Protein AF-A0A535FZD5-F1 (afdb_monomer)

Secondary structure (DSSP, 8-state):
--TT--SHHHHHHHHHHHHHHHHHHH-S--HHHHHHHHHHTSB--PPPPHHHHHHHHHTS-----S-PPPP-B-SSSBTTTBT-B--HHHHHH--

Structure (mmCIF, N/CA/C/O backbone):
data_AF-A0A535FZD5-F1
#
_entry.id   AF-A0A535FZD5-F1
#
loop_
_atom_site.group_PDB
_atom_site.id
_atom_site.type_symbol
_atom_site.label_atom_id
_atom_site.label_alt_id
_atom_site.label_comp_id
_atom_site.label_asym_id
_atom_site.label_entity_id
_atom_site.label_seq_id
_atom_site.pdbx_PDB_ins_code
_atom_site.Cartn_x
_atom_site.Cartn_y
_atom_site.Cartn_z
_atom_site.occupancy
_atom_site.B_iso_or_equiv
_atom_site.auth_seq_id
_atom_site.auth_comp_id
_atom_site.auth_asym_id
_atom_site.auth_atom_id
_atom_site.pdbx_PDB_model_num
ATOM 1 N N . MET A 1 1 ? -15.523 15.521 -16.560 1.00 41.56 1 MET A N 1
ATOM 2 C CA . MET A 1 1 ? -14.133 15.571 -17.060 1.00 41.56 1 MET A CA 1
ATOM 3 C C . MET A 1 1 ? -13.257 14.881 -16.020 1.00 41.56 1 MET A C 1
ATOM 5 O O . MET A 1 1 ? -12.917 15.503 -15.029 1.00 41.56 1 MET A O 1
ATOM 9 N N . TRP A 1 2 ? -13.022 13.572 -16.170 1.00 50.47 2 TRP A N 1
ATOM 10 C CA . TRP A 1 2 ? -12.430 12.711 -15.122 1.00 50.47 2 TRP A CA 1
ATOM 11 C C . TRP A 1 2 ? -11.098 12.063 -15.534 1.00 50.47 2 TRP A C 1
ATOM 13 O O . TRP A 1 2 ? -10.455 11.408 -14.726 1.00 50.47 2 TRP A O 1
ATOM 23 N N . CYS A 1 3 ? -10.639 12.280 -16.767 1.00 53.62 3 CYS A N 1
ATOM 24 C CA . CYS A 1 3 ? -9.495 11.559 -17.335 1.00 53.62 3 CYS A CA 1
ATOM 25 C C . CYS A 1 3 ? -8.110 12.035 -16.851 1.00 53.62 3 CYS A C 1
ATOM 27 O O . CYS A 1 3 ? -7.106 11.540 -17.346 1.00 53.62 3 CYS A O 1
ATOM 29 N N . TYR A 1 4 ? -8.042 12.977 -15.903 1.00 57.94 4 TYR A N 1
ATOM 30 C CA . TYR A 1 4 ? -6.784 13.537 -15.378 1.00 57.94 4 TYR A CA 1
ATOM 31 C C . TYR A 1 4 ? -6.428 13.067 -13.959 1.00 57.94 4 TYR A C 1
ATOM 33 O O . TYR A 1 4 ? -5.370 13.419 -13.446 1.00 57.94 4 TYR A O 1
ATOM 41 N N . GLN A 1 5 ? -7.286 12.281 -13.305 1.00 64.50 5 GLN A N 1
ATOM 42 C CA . GLN A 1 5 ? -7.012 11.743 -11.970 1.00 64.50 5 GLN A CA 1
ATOM 43 C C . GLN A 1 5 ? -6.162 10.478 -12.090 1.00 64.50 5 GLN A C 1
ATOM 45 O O . GLN A 1 5 ? -6.684 9.372 -12.054 1.00 64.50 5 GLN A O 1
ATOM 50 N N . GLN A 1 6 ? -4.852 10.659 -12.253 1.00 74.31 6 GLN A N 1
ATOM 51 C CA . GLN A 1 6 ? -3.869 9.580 -12.359 1.00 74.31 6 GLN A CA 1
ATOM 52 C C . GLN A 1 6 ? -2.627 9.883 -11.512 1.00 74.31 6 GLN A C 1
ATOM 54 O O . GLN A 1 6 ? -2.461 10.985 -10.985 1.00 74.31 6 GLN A O 1
ATOM 59 N N . GLY A 1 7 ? -1.739 8.897 -11.401 1.00 80.69 7 GLY A N 1
ATOM 60 C CA . GLY A 1 7 ? -0.464 9.022 -10.701 1.00 80.69 7 GLY A CA 1
ATOM 61 C C . GLY A 1 7 ? -0.551 8.746 -9.202 1.00 80.69 7 GLY A C 1
ATOM 62 O O . GLY A 1 7 ? -1.596 8.384 -8.656 1.00 80.69 7 GLY A O 1
ATOM 63 N N . THR A 1 8 ? 0.576 8.931 -8.518 1.00 84.00 8 THR A N 1
ATOM 64 C CA . THR A 1 8 ? 0.714 8.668 -7.075 1.00 84.00 8 THR A CA 1
ATOM 65 C C . THR A 1 8 ? -0.254 9.504 -6.235 1.00 84.00 8 THR A C 1
ATOM 67 O O . THR A 1 8 ? -0.762 9.027 -5.223 1.00 84.00 8 THR A O 1
ATOM 70 N N . SER A 1 9 ? -0.615 10.700 -6.709 1.00 87.88 9 SER A N 1
ATOM 71 C CA . SER A 1 9 ? -1.648 11.549 -6.109 1.00 87.88 9 SER A CA 1
ATOM 72 C C . SER A 1 9 ? -3.017 10.875 -6.012 1.00 87.88 9 SER A C 1
ATOM 74 O O . SER A 1 9 ? -3.754 11.178 -5.080 1.00 87.88 9 SER A O 1
ATOM 76 N N . MET A 1 10 ? -3.363 9.969 -6.935 1.00 89.69 10 MET A N 1
ATOM 77 C CA . MET A 1 10 ? -4.591 9.172 -6.850 1.00 89.69 10 MET A CA 1
ATOM 78 C C . MET A 1 10 ? -4.409 7.861 -6.095 1.00 89.69 10 MET A C 1
ATOM 80 O O . MET A 1 10 ? -5.374 7.381 -5.508 1.00 89.69 10 MET A O 1
ATOM 84 N N . ALA A 1 11 ? -3.201 7.303 -6.022 1.00 91.94 11 ALA A N 1
ATOM 85 C CA . ALA A 1 11 ? -2.944 6.165 -5.139 1.00 91.94 11 ALA A CA 1
ATOM 86 C C . ALA A 1 11 ? -3.191 6.541 -3.663 1.00 91.94 11 ALA A C 1
ATOM 88 O O . ALA A 1 11 ? -3.840 5.792 -2.935 1.00 91.94 11 ALA A O 1
ATOM 89 N N . SER A 1 12 ? -2.767 7.739 -3.245 1.00 95.00 12 SER A N 1
ATOM 90 C CA . SER A 1 12 ? -2.936 8.244 -1.874 1.00 95.00 12 SER A CA 1
ATOM 91 C C . SER A 1 12 ? -4.375 8.152 -1.331 1.00 95.00 12 SER A C 1
ATOM 93 O O . SER A 1 12 ? -4.563 7.484 -0.311 1.00 95.00 12 SER A O 1
ATOM 95 N N . PRO A 1 13 ? -5.414 8.734 -1.973 1.00 95.38 13 PRO A N 1
ATOM 96 C CA . PRO A 1 13 ? -6.786 8.644 -1.475 1.00 95.38 13 PRO A CA 1
ATOM 97 C C . PRO A 1 13 ? -7.355 7.218 -1.491 1.00 95.38 13 PRO A C 1
ATOM 99 O O . PRO A 1 13 ? -8.192 6.911 -0.644 1.00 95.38 13 PRO A O 1
ATOM 102 N N . HIS A 1 14 ? -6.891 6.323 -2.374 1.00 95.88 14 HIS A N 1
ATOM 103 C CA . HIS A 1 14 ? -7.295 4.911 -2.325 1.00 95.88 14 HIS A CA 1
ATOM 104 C C . HIS A 1 14 ? -6.784 4.233 -1.048 1.00 95.88 14 HIS A C 1
ATOM 106 O O . HIS A 1 14 ? -7.561 3.595 -0.336 1.00 95.88 14 HIS A O 1
ATOM 112 N N . VAL A 1 15 ? -5.507 4.431 -0.701 1.00 97.69 15 VAL A N 1
ATOM 113 C CA . VAL A 1 15 ? -4.935 3.910 0.553 1.00 97.69 15 VAL A CA 1
ATOM 114 C C . VAL A 1 15 ? -5.610 4.552 1.769 1.00 97.69 15 VAL A C 1
ATOM 116 O O . VAL A 1 15 ? -5.917 3.861 2.740 1.00 97.69 15 VAL A O 1
ATOM 119 N N . THR A 1 16 ? -5.918 5.854 1.714 1.00 97.69 16 THR A N 1
ATOM 120 C CA . THR A 1 16 ? -6.689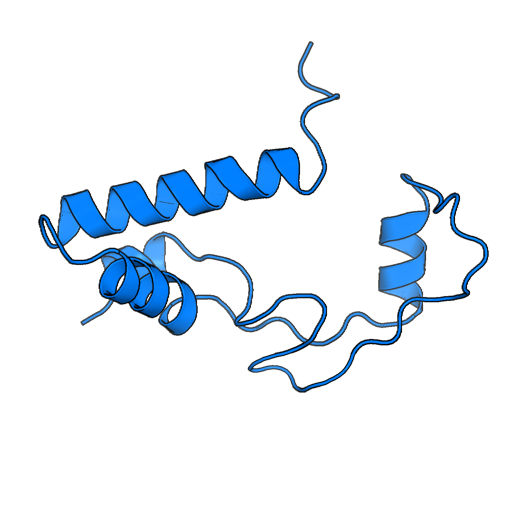 6.538 2.768 1.00 97.69 16 THR A CA 1
ATOM 121 C C . THR A 1 16 ? -8.079 5.923 2.954 1.00 97.69 16 THR A C 1
ATOM 123 O O . THR A 1 16 ? -8.512 5.739 4.090 1.00 97.69 16 THR A O 1
ATOM 126 N N . GLY A 1 17 ? -8.768 5.552 1.871 1.00 97.81 17 GLY A N 1
ATOM 127 C CA . GLY A 1 17 ? -10.051 4.850 1.944 1.00 97.81 17 GLY A CA 1
ATOM 128 C C . GLY A 1 17 ? -9.943 3.503 2.665 1.00 97.81 17 GLY A C 1
ATOM 129 O O . GLY A 1 17 ? -10.752 3.211 3.544 1.00 97.81 17 GLY A O 1
ATOM 130 N N . VAL A 1 18 ? -8.905 2.714 2.371 1.00 98.12 18 VAL A N 1
ATOM 131 C CA . VAL A 1 18 ? -8.647 1.440 3.069 1.00 98.12 18 VAL A CA 1
ATOM 132 C C . VAL A 1 18 ? -8.345 1.669 4.553 1.00 98.12 18 VAL A C 1
ATOM 134 O O . VAL A 1 18 ? -8.898 0.977 5.405 1.00 98.12 18 VAL A O 1
ATOM 137 N N . ALA A 1 19 ? -7.546 2.686 4.884 1.00 98.12 19 ALA A N 1
ATOM 138 C CA . ALA A 1 19 ? -7.290 3.075 6.271 1.00 98.12 19 ALA A CA 1
ATOM 139 C C . ALA A 1 19 ? -8.592 3.415 7.022 1.00 98.12 19 ALA A C 1
ATOM 141 O O . ALA A 1 19 ? -8.792 2.972 8.154 1.00 98.12 19 ALA A O 1
ATOM 142 N N . ALA A 1 20 ? -9.499 4.159 6.381 1.00 98.19 20 ALA A N 1
ATOM 143 C CA . ALA A 1 20 ? -10.797 4.501 6.954 1.00 98.19 20 ALA A CA 1
ATOM 144 C C . ALA A 1 20 ? -11.672 3.259 7.195 1.00 98.19 20 ALA A C 1
ATOM 146 O O . ALA A 1 20 ? -12.312 3.163 8.242 1.00 98.19 20 ALA A O 1
ATOM 147 N N . LEU A 1 21 ? -11.662 2.283 6.278 1.00 98.06 21 LEU A N 1
ATOM 148 C CA . LEU A 1 21 ? -12.376 1.013 6.455 1.00 98.06 21 LEU A CA 1
ATOM 149 C C . LEU A 1 21 ? -11.831 0.203 7.639 1.00 98.06 21 LEU A C 1
ATOM 151 O O . LEU A 1 21 ? -12.617 -0.297 8.442 1.00 98.06 21 LEU A O 1
ATOM 155 N N . ILE A 1 22 ? -10.505 0.124 7.792 1.00 98.06 22 ILE A N 1
ATOM 156 C CA . ILE A 1 22 ? -9.856 -0.544 8.933 1.00 98.06 22 ILE A CA 1
ATOM 157 C C . ILE A 1 22 ? -10.309 0.099 10.250 1.00 98.06 22 ILE A C 1
ATOM 159 O O . ILE A 1 22 ? -10.801 -0.590 11.145 1.00 98.06 22 ILE A O 1
ATOM 163 N N . ILE A 1 23 ? -10.214 1.427 10.355 1.00 97.94 23 ILE A N 1
ATOM 164 C CA . ILE A 1 23 ? -10.624 2.161 11.562 1.00 97.94 23 ILE A CA 1
ATOM 165 C C . ILE A 1 23 ? -12.127 1.981 11.825 1.00 97.94 23 ILE A C 1
ATOM 167 O O . ILE A 1 23 ? -12.534 1.787 12.969 1.00 97.94 23 ILE A O 1
ATOM 171 N N . SER A 1 24 ? -12.962 1.985 10.781 1.00 97.81 24 SER A N 1
ATOM 172 C CA . SER A 1 24 ? -14.405 1.758 10.916 1.00 97.81 24 SER A CA 1
ATOM 173 C C . SER A 1 24 ? -14.740 0.351 11.416 1.00 97.81 24 SER A C 1
ATOM 175 O O . SER A 1 24 ? -15.740 0.181 12.111 1.00 97.81 24 SER A O 1
ATOM 177 N N . ARG A 1 25 ? -13.954 -0.663 11.039 1.00 97.19 25 ARG A N 1
ATOM 178 C CA . ARG A 1 25 ? -14.223 -2.070 11.363 1.00 97.19 25 ARG A CA 1
ATOM 179 C C . ARG A 1 25 ? -13.732 -2.474 12.752 1.00 97.19 25 ARG A C 1
ATOM 181 O O . ARG A 1 25 ? -14.407 -3.265 13.416 1.00 97.19 25 ARG A O 1
ATOM 188 N N . PHE A 1 26 ? -12.563 -1.976 13.149 1.00 96.06 26 PHE A N 1
ATOM 189 C CA . PHE A 1 26 ? -11.841 -2.409 14.353 1.00 96.06 26 PHE A CA 1
ATOM 190 C C . PHE A 1 26 ? -11.756 -1.327 15.442 1.00 96.06 26 PHE A C 1
ATOM 192 O O . PHE A 1 26 ? -11.323 -1.614 16.555 1.00 96.06 26 PHE A O 1
ATOM 199 N N . GLY A 1 27 ? -12.206 -0.104 15.151 1.00 96.62 27 GLY A N 1
ATOM 200 C CA . GLY A 1 27 ? -12.203 1.027 16.074 1.00 96.62 27 GLY A CA 1
ATOM 201 C C . GLY A 1 27 ? -10.938 1.894 15.993 1.00 96.62 27 GLY A C 1
ATOM 202 O O . GLY A 1 27 ? -10.012 1.603 15.230 1.00 96.62 27 GLY A O 1
ATOM 203 N N . PRO A 1 28 ? -10.891 2.995 16.770 1.00 96.00 28 PRO A N 1
ATOM 204 C CA . PRO A 1 28 ? -9.729 3.875 16.831 1.00 96.00 28 PRO A CA 1
ATOM 205 C C . PRO A 1 28 ? -8.477 3.114 17.268 1.00 96.00 28 PRO A C 1
ATOM 207 O O . PRO A 1 28 ? -8.479 2.421 18.283 1.00 96.00 28 PRO A O 1
ATOM 210 N N . MET A 1 29 ? -7.389 3.281 16.523 1.00 96.06 29 MET A N 1
ATOM 211 C CA . MET A 1 29 ? -6.117 2.618 16.795 1.00 96.06 29 MET A CA 1
ATOM 212 C C . MET A 1 29 ? -4.940 3.547 16.463 1.00 96.06 29 MET A C 1
ATOM 214 O O . MET A 1 29 ? -5.116 4.509 15.707 1.00 96.06 29 MET A O 1
ATOM 218 N N . PRO A 1 30 ? -3.735 3.293 17.006 1.00 97.88 30 PRO A N 1
ATOM 219 C CA . PRO A 1 30 ? -2.553 4.082 16.682 1.00 97.88 30 PRO A CA 1
ATOM 220 C C . PRO A 1 30 ? -2.251 4.062 15.173 1.00 97.88 30 PRO A C 1
ATOM 222 O O . PRO A 1 30 ? -2.405 3.013 14.542 1.00 97.88 30 PRO A O 1
ATOM 225 N N . PRO A 1 31 ? -1.736 5.158 14.583 1.00 97.38 31 PRO A N 1
ATOM 226 C CA . PRO A 1 31 ? -1.426 5.211 13.151 1.00 97.38 31 PRO A CA 1
ATOM 227 C C . PRO A 1 31 ? -0.486 4.094 12.677 1.00 97.38 31 PRO A C 1
ATOM 229 O O . PRO A 1 31 ? -0.660 3.558 11.586 1.00 97.38 31 PRO A O 1
ATOM 232 N N . GLY A 1 32 ? 0.476 3.698 13.517 1.00 97.94 32 GLY A N 1
ATOM 233 C CA . GLY A 1 32 ? 1.377 2.580 13.226 1.00 97.94 32 GLY A CA 1
ATOM 234 C C . GLY A 1 32 ? 0.651 1.238 13.097 1.00 97.94 32 GLY A C 1
ATOM 235 O O . GLY A 1 32 ? 1.014 0.433 12.245 1.00 97.94 32 GLY A O 1
ATOM 236 N N . THR A 1 33 ? -0.409 1.019 13.879 1.00 97.44 33 THR A N 1
ATOM 237 C CA . THR A 1 33 ? -1.243 -0.188 13.793 1.00 97.44 33 THR A CA 1
ATOM 238 C C . THR A 1 33 ? -2.051 -0.204 12.501 1.00 97.44 33 THR A C 1
ATOM 240 O O . THR A 1 33 ? -2.074 -1.227 11.822 1.00 97.44 33 THR A O 1
ATOM 243 N N . VAL A 1 34 ? -2.639 0.934 12.106 1.00 97.69 34 VAL A N 1
ATOM 244 C CA . VAL A 1 34 ? -3.343 1.052 10.814 1.00 97.69 34 VAL A CA 1
ATOM 245 C C . VAL A 1 34 ? -2.382 0.763 9.661 1.00 97.69 34 VAL A C 1
ATOM 247 O O . VAL A 1 34 ? -2.695 -0.028 8.775 1.00 97.69 34 VAL A O 1
ATOM 250 N N . ALA A 1 35 ? -1.189 1.363 9.691 1.00 97.75 35 ALA A N 1
ATOM 251 C CA . 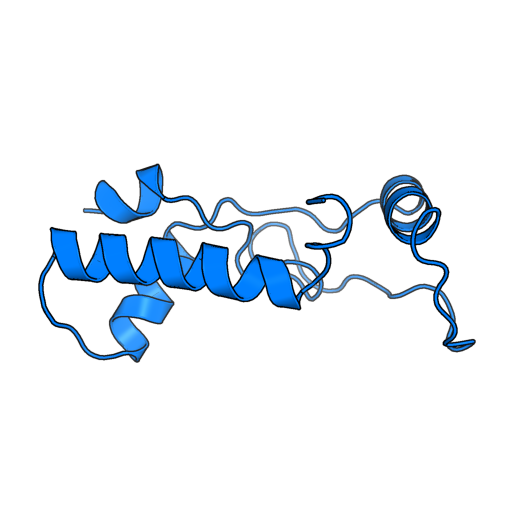ALA A 1 35 ? -0.170 1.142 8.671 1.00 97.75 35 ALA A CA 1
ATOM 252 C C . ALA A 1 35 ? 0.263 -0.331 8.603 1.00 97.75 35 ALA A C 1
ATOM 254 O O . ALA A 1 35 ? 0.404 -0.870 7.509 1.00 97.75 35 ALA A O 1
ATOM 255 N N . ALA A 1 36 ? 0.433 -0.997 9.749 1.00 97.38 36 ALA A N 1
ATOM 256 C CA . ALA A 1 36 ? 0.759 -2.419 9.794 1.00 97.38 36 ALA A CA 1
ATOM 257 C C . ALA A 1 36 ? -0.354 -3.287 9.187 1.00 97.38 36 ALA A C 1
ATOM 259 O O . ALA A 1 36 ? -0.047 -4.163 8.384 1.00 97.38 36 ALA A O 1
ATOM 260 N N . TYR A 1 37 ? -1.625 -3.013 9.498 1.00 97.19 37 TYR A N 1
ATOM 261 C CA . TYR A 1 37 ? -2.763 -3.713 8.890 1.00 97.19 37 TYR A CA 1
ATOM 262 C C . TYR A 1 37 ? -2.771 -3.560 7.369 1.00 97.19 37 TYR A C 1
ATOM 264 O O . TYR A 1 37 ? -2.875 -4.555 6.657 1.00 97.19 37 TYR A O 1
ATOM 272 N N . ILE A 1 38 ? -2.605 -2.332 6.865 1.00 97.88 38 ILE A N 1
ATOM 273 C CA . ILE A 1 38 ? -2.561 -2.063 5.419 1.00 97.88 38 ILE A CA 1
ATOM 274 C C . ILE A 1 38 ? -1.460 -2.890 4.752 1.00 97.88 38 ILE A C 1
ATOM 276 O O . ILE A 1 38 ? -1.704 -3.507 3.722 1.00 97.88 38 ILE A O 1
ATOM 280 N N . LYS A 1 39 ? -0.264 -2.927 5.345 1.00 97.44 39 LYS A N 1
ATOM 281 C CA . LYS A 1 39 ? 0.883 -3.662 4.798 1.00 97.44 39 LYS A CA 1
ATOM 282 C C . LYS A 1 39 ? 0.697 -5.176 4.838 1.00 97.44 39 LYS A C 1
ATOM 284 O O . LYS A 1 39 ? 0.969 -5.847 3.857 1.00 97.44 39 LYS A O 1
ATOM 289 N N . GLN A 1 40 ? 0.210 -5.711 5.955 1.00 96.75 40 GLN A N 1
ATOM 290 C CA . GLN A 1 40 ? 0.026 -7.156 6.144 1.00 96.75 40 GLN A CA 1
ATOM 291 C C . GLN A 1 40 ? -1.088 -7.744 5.278 1.00 96.75 40 GLN A C 1
ATOM 293 O O . GLN A 1 40 ? -1.097 -8.945 5.030 1.00 96.75 40 GLN A O 1
ATOM 298 N N . THR A 1 41 ? -2.037 -6.909 4.861 1.00 97.25 41 THR A N 1
ATOM 299 C CA . THR A 1 41 ? -3.204 -7.322 4.073 1.00 97.25 41 THR A CA 1
ATOM 300 C C . THR A 1 41 ? -3.091 -6.923 2.607 1.00 97.25 41 THR A C 1
ATOM 302 O O . THR A 1 41 ? -4.012 -7.191 1.840 1.00 97.25 41 THR A O 1
ATOM 305 N N . ALA A 1 42 ? -1.984 -6.287 2.214 1.00 97.81 42 ALA A N 1
ATOM 306 C CA . ALA A 1 42 ? -1.697 -5.973 0.826 1.00 97.81 42 ALA A CA 1
ATOM 307 C C . ALA A 1 42 ? -1.422 -7.253 0.024 1.00 97.81 42 ALA A C 1
ATOM 309 O O . ALA A 1 42 ? -0.805 -8.195 0.521 1.00 97.81 42 ALA A O 1
ATOM 310 N N . ASP A 1 43 ? -1.854 -7.264 -1.235 1.00 97.56 43 ASP A N 1
ATOM 311 C CA . ASP A 1 43 ? -1.562 -8.344 -2.168 1.00 97.56 43 ASP A CA 1
ATOM 312 C C . ASP A 1 43 ? -0.146 -8.148 -2.733 1.00 97.56 43 ASP A C 1
ATOM 314 O O . ASP A 1 43 ? 0.091 -7.153 -3.439 1.00 97.56 43 ASP A O 1
ATOM 318 N N . PRO A 1 44 ? 0.800 -9.070 -2.465 1.00 96.50 44 PRO A N 1
ATOM 319 C CA . PRO A 1 44 ? 2.185 -8.914 -2.884 1.00 96.50 44 PRO A CA 1
ATOM 320 C C . PRO A 1 44 ? 2.299 -8.797 -4.405 1.00 96.50 44 PRO A C 1
ATOM 322 O O . PRO A 1 44 ? 1.723 -9.596 -5.145 1.00 96.50 44 PRO A O 1
ATOM 325 N N . GLN A 1 45 ? 3.066 -7.815 -4.875 1.00 95.00 45 GLN A N 1
ATOM 326 C CA . GLN A 1 45 ? 3.291 -7.584 -6.302 1.00 95.00 45 GLN A CA 1
ATOM 327 C C . GLN A 1 45 ? 4.753 -7.869 -6.643 1.00 95.00 45 GLN A C 1
ATOM 329 O O . GLN A 1 45 ? 5.638 -7.312 -5.990 1.00 95.00 45 GLN A O 1
ATOM 334 N N . PRO A 1 46 ? 5.053 -8.712 -7.646 1.00 94.06 46 PRO A N 1
ATOM 335 C CA . PRO A 1 46 ? 6.426 -8.921 -8.083 1.00 94.06 46 PRO A CA 1
ATOM 336 C C . PRO A 1 46 ? 7.004 -7.650 -8.713 1.00 94.06 46 PRO A C 1
ATOM 338 O O . PRO A 1 46 ? 6.282 -6.753 -9.143 1.00 94.06 46 PRO A O 1
ATOM 341 N N . CYS A 1 47 ? 8.332 -7.592 -8.810 1.00 92.06 47 CYS A N 1
ATOM 342 C CA . CYS A 1 47 ? 8.988 -6.577 -9.623 1.00 92.06 47 CYS A CA 1
ATOM 343 C C . CYS A 1 47 ? 8.468 -6.633 -11.071 1.00 92.06 47 CYS A C 1
ATOM 345 O O . CYS A 1 47 ? 8.417 -7.729 -11.638 1.00 92.06 47 CYS A O 1
ATOM 347 N N . PRO A 1 48 ? 8.139 -5.487 -11.690 1.00 89.81 48 PRO A N 1
ATOM 348 C CA . PRO A 1 48 ? 7.626 -5.4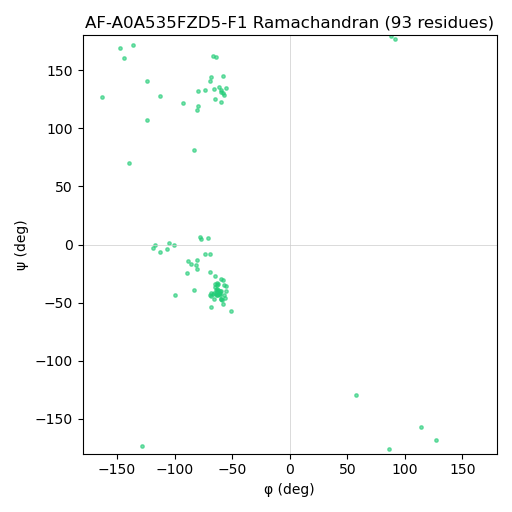77 -13.050 1.00 89.81 48 PRO A CA 1
ATOM 349 C C . PRO A 1 48 ? 8.729 -5.879 -14.030 1.00 89.81 48 PRO A C 1
ATOM 351 O O . PRO A 1 48 ? 9.888 -5.467 -13.896 1.00 89.81 48 PRO A O 1
ATOM 354 N N . SER A 1 49 ? 8.368 -6.662 -15.042 1.00 88.94 49 SER A N 1
ATOM 355 C CA . SER A 1 49 ? 9.249 -6.994 -16.159 1.00 88.94 49 SER A CA 1
ATOM 356 C C . SER A 1 49 ? 9.618 -5.747 -16.968 1.00 88.94 49 SER A C 1
ATOM 358 O O . SER A 1 49 ? 8.928 -4.729 -16.935 1.00 88.94 49 SER A O 1
ATOM 360 N N . ALA A 1 50 ? 10.690 -5.827 -17.760 1.00 83.75 50 ALA A N 1
ATOM 361 C CA . ALA A 1 50 ? 11.110 -4.714 -18.615 1.00 83.75 50 ALA A CA 1
ATOM 362 C C . ALA A 1 50 ? 10.004 -4.260 -19.591 1.00 83.75 50 ALA A C 1
ATOM 364 O O . ALA A 1 50 ? 9.863 -3.068 -19.856 1.00 83.75 50 ALA A O 1
ATOM 365 N N . ALA A 1 51 ? 9.193 -5.198 -20.094 1.00 84.69 51 ALA A N 1
ATOM 366 C CA . ALA A 1 51 ? 8.062 -4.890 -20.965 1.00 84.69 51 ALA A CA 1
ATOM 367 C C . ALA A 1 51 ? 6.940 -4.146 -20.219 1.00 84.69 51 ALA A C 1
ATOM 369 O O . ALA A 1 51 ? 6.391 -3.181 -20.748 1.00 84.69 51 ALA A O 1
ATOM 370 N N . GLU A 1 52 ? 6.629 -4.548 -18.984 1.00 86.75 52 GLU A N 1
ATOM 371 C CA . GLU A 1 52 ? 5.630 -3.870 -18.147 1.00 86.75 52 GLU A CA 1
ATOM 372 C C . GLU A 1 52 ? 6.085 -2.462 -17.759 1.00 86.75 52 GLU A C 1
ATOM 374 O O . GLU A 1 52 ? 5.307 -1.517 -17.860 1.00 86.75 52 GLU A O 1
ATOM 379 N N . GLN A 1 53 ? 7.359 -2.293 -17.396 1.00 80.88 53 GLN A N 1
ATOM 380 C CA . GLN A 1 53 ? 7.931 -0.974 -17.117 1.00 80.88 53 GLN A CA 1
ATOM 381 C C . GLN A 1 53 ? 7.829 -0.055 -18.339 1.00 80.88 53 GLN A C 1
ATOM 383 O O . GLN A 1 53 ? 7.359 1.077 -18.224 1.00 80.88 53 GLN A O 1
ATOM 388 N N . ALA A 1 54 ? 8.192 -0.557 -19.525 1.00 79.38 54 ALA A N 1
ATOM 389 C CA . ALA A 1 54 ? 8.071 0.200 -20.766 1.00 79.38 54 ALA A CA 1
ATOM 390 C C . ALA A 1 54 ? 6.614 0.602 -21.061 1.00 79.38 54 ALA A C 1
ATOM 392 O O . ALA A 1 54 ? 6.362 1.736 -21.468 1.00 79.38 54 ALA A O 1
ATOM 393 N N . ALA A 1 55 ? 5.650 -0.291 -20.814 1.00 81.44 55 ALA A N 1
ATOM 394 C CA . ALA A 1 55 ? 4.229 -0.002 -20.998 1.00 81.44 55 ALA A CA 1
ATOM 395 C C . ALA A 1 55 ? 3.710 1.066 -20.016 1.00 81.44 55 ALA A C 1
ATOM 397 O O . ALA A 1 55 ? 2.983 1.973 -20.426 1.00 81.44 55 ALA A O 1
ATOM 398 N N . LEU A 1 56 ? 4.117 1.004 -18.743 1.00 77.94 56 LEU A N 1
ATOM 399 C CA . LEU A 1 56 ? 3.748 1.986 -17.716 1.00 77.94 56 LEU A CA 1
ATOM 400 C C . LEU A 1 56 ? 4.291 3.386 -18.041 1.00 77.94 56 LEU A C 1
ATOM 402 O O . LEU A 1 56 ? 3.598 4.384 -17.840 1.00 77.94 56 LEU A O 1
ATOM 406 N N . SER A 1 57 ? 5.505 3.463 -18.590 1.00 74.50 57 SER A N 1
ATOM 407 C CA . SER A 1 57 ? 6.136 4.727 -18.984 1.00 74.50 57 SER A CA 1
ATOM 408 C C . SER A 1 57 ? 5.673 5.255 -20.346 1.00 74.50 57 SER A C 1
ATOM 410 O O . SER A 1 57 ? 5.849 6.437 -20.619 1.00 74.50 57 SER A O 1
ATOM 412 N N . ALA A 1 58 ? 5.054 4.438 -21.206 1.00 75.06 58 ALA A N 1
ATOM 413 C CA . ALA A 1 58 ? 4.662 4.860 -22.556 1.00 75.06 58 ALA A CA 1
ATOM 414 C C . ALA A 1 58 ? 3.642 6.013 -22.562 1.00 75.06 58 ALA A C 1
ATOM 416 O O . ALA A 1 58 ? 3.682 6.875 -23.437 1.00 75.06 58 ALA A O 1
ATOM 417 N N . SER A 1 59 ? 2.743 6.045 -21.573 1.00 69.19 59 SER A N 1
ATOM 418 C CA . SER A 1 59 ? 1.743 7.118 -21.421 1.00 69.19 59 SER A CA 1
ATOM 419 C C . SER A 1 59 ? 2.252 8.301 -20.589 1.00 69.19 59 SER A C 1
ATOM 421 O O . SER A 1 59 ? 1.643 9.369 -20.599 1.00 69.19 59 SER A O 1
ATOM 423 N N . PHE A 1 60 ? 3.365 8.111 -19.875 1.00 72.44 60 PHE A N 1
ATOM 424 C CA . PHE A 1 60 ? 3.986 9.084 -18.979 1.00 72.44 60 PHE A CA 1
ATOM 425 C C . PHE A 1 60 ? 5.510 9.017 -19.145 1.00 72.44 60 PHE A C 1
ATOM 427 O O . PHE A 1 60 ? 6.201 8.486 -18.270 1.00 72.44 60 PHE A O 1
ATOM 434 N N . PRO A 1 61 ? 6.046 9.481 -20.291 1.00 68.06 61 PRO A N 1
ATOM 435 C CA . PRO A 1 61 ? 7.471 9.388 -20.558 1.00 68.06 61 PRO A CA 1
ATOM 436 C C . PRO A 1 61 ? 8.240 10.143 -19.475 1.00 68.06 61 PRO A C 1
ATOM 438 O O . PRO A 1 61 ? 8.005 11.329 -19.237 1.00 68.06 61 PRO A O 1
ATOM 441 N N . SER A 1 62 ? 9.142 9.425 -18.805 1.00 67.25 62 SER A N 1
ATOM 442 C CA . SER A 1 62 ? 10.036 1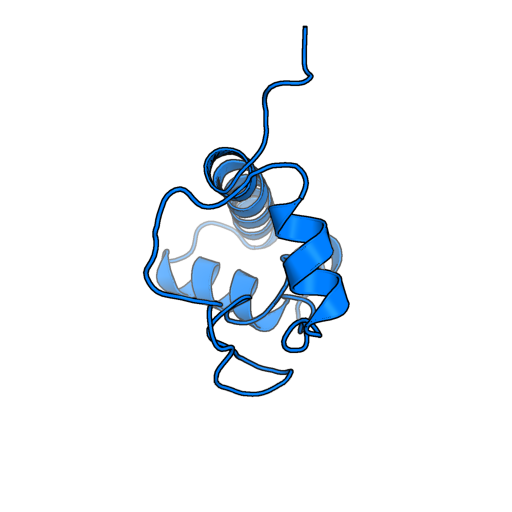0.004 -17.807 1.00 67.25 62 SER A CA 1
ATOM 443 C C . SER A 1 62 ? 10.852 11.127 -18.444 1.00 67.25 62 SER A C 1
ATOM 445 O O . SER A 1 62 ? 11.477 10.924 -19.486 1.00 67.25 62 SER A O 1
ATOM 447 N N . LEU A 1 63 ? 10.859 12.303 -17.814 1.00 67.38 63 LEU A N 1
ATOM 448 C CA . LEU A 1 63 ? 11.751 13.406 -18.191 1.00 67.38 63 LEU A CA 1
ATOM 449 C C . LEU A 1 63 ? 13.158 13.221 -17.608 1.00 67.38 63 LEU A C 1
ATOM 451 O O . LEU A 1 63 ? 14.099 13.893 -18.030 1.00 67.38 63 LEU A O 1
ATOM 455 N N . ASP A 1 64 ? 13.303 12.294 -16.661 1.00 65.38 64 ASP A N 1
ATOM 456 C CA . ASP A 1 64 ? 14.570 11.987 -16.024 1.00 65.38 64 ASP A CA 1
ATOM 457 C C . ASP A 1 64 ? 15.403 11.086 -16.945 1.00 65.38 64 ASP A C 1
ATOM 459 O O . ASP A 1 64 ? 15.020 9.959 -17.267 1.00 65.38 64 ASP A O 1
ATOM 463 N N . THR A 1 65 ? 16.576 11.577 -17.348 1.00 58.25 65 THR A N 1
ATOM 464 C CA . THR A 1 65 ? 17.568 10.886 -18.195 1.00 58.25 65 THR A CA 1
ATOM 465 C C . THR A 1 65 ? 18.407 9.845 -17.443 1.00 58.25 65 THR A C 1
ATOM 467 O O . THR A 1 65 ? 19.329 9.267 -18.014 1.00 58.25 65 THR A O 1
ATOM 470 N N . GLY A 1 66 ? 18.090 9.573 -16.172 1.00 61.53 66 GLY A N 1
ATOM 471 C CA . GLY A 1 66 ? 18.848 8.700 -15.263 1.00 61.53 66 GLY A CA 1
ATOM 472 C C . GLY A 1 66 ? 18.787 7.193 -15.554 1.00 61.53 66 GLY A C 1
ATOM 473 O O . GLY A 1 66 ? 19.326 6.412 -14.773 1.00 61.53 66 GLY A O 1
ATOM 474 N N . GLY A 1 67 ? 18.167 6.773 -16.660 1.00 65.44 67 GLY A N 1
ATOM 475 C CA . GLY A 1 67 ? 18.023 5.366 -17.046 1.00 65.44 67 GLY A CA 1
ATOM 476 C C . GLY A 1 67 ? 16.777 4.680 -16.472 1.00 65.44 67 GLY A C 1
ATOM 477 O O . GLY A 1 67 ? 15.971 5.286 -15.768 1.00 65.44 67 GLY A O 1
ATOM 478 N N . SER A 1 68 ? 16.599 3.399 -16.819 1.00 69.00 68 SER A N 1
A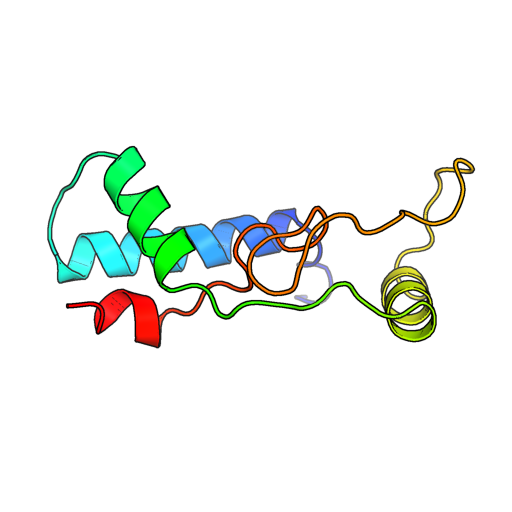TOM 479 C CA . SER A 1 68 ? 15.468 2.587 -16.348 1.00 69.00 68 SER A CA 1
ATOM 480 C C . SER A 1 68 ? 15.555 2.364 -14.839 1.00 69.00 68 SER A C 1
ATOM 482 O O . SER A 1 68 ? 16.610 1.984 -14.329 1.00 69.00 68 SER A O 1
ATOM 484 N N . GLN A 1 69 ? 14.441 2.547 -14.131 1.00 77.38 69 GLN A N 1
ATOM 485 C CA . GLN A 1 69 ? 14.365 2.286 -12.694 1.00 77.38 69 GLN A CA 1
ATOM 486 C C . GLN A 1 69 ? 14.569 0.786 -12.430 1.00 77.38 69 GLN A C 1
ATOM 488 O O . GLN A 1 69 ? 13.874 -0.055 -12.998 1.00 77.38 69 GLN A O 1
ATOM 493 N N . ILE A 1 70 ? 15.528 0.428 -11.574 1.00 86.81 70 ILE A N 1
ATOM 494 C CA . ILE A 1 70 ? 15.827 -0.975 -11.261 1.00 86.81 70 ILE A CA 1
ATOM 495 C C . ILE A 1 70 ? 15.028 -1.388 -10.026 1.00 86.81 70 ILE A C 1
ATOM 497 O O . ILE A 1 70 ? 15.164 -0.796 -8.955 1.00 86.81 70 ILE A O 1
ATOM 501 N N . CYS A 1 71 ? 14.197 -2.420 -10.168 1.00 91.00 71 CYS A N 1
ATOM 502 C CA . CYS A 1 71 ? 13.487 -2.996 -9.032 1.00 91.00 71 CYS A CA 1
ATOM 503 C C . CYS A 1 71 ? 14.431 -3.819 -8.150 1.00 91.00 71 CYS A C 1
ATOM 505 O O . CYS A 1 71 ? 15.196 -4.645 -8.646 1.00 91.00 71 CYS A O 1
ATOM 507 N N . GLN A 1 72 ? 14.362 -3.597 -6.839 1.00 93.75 72 GLN A N 1
ATOM 508 C CA . GLN A 1 72 ? 15.142 -4.302 -5.825 1.00 93.75 72 GLN A CA 1
ATOM 509 C C . GLN A 1 72 ? 14.196 -4.931 -4.801 1.00 93.75 72 GLN A C 1
ATOM 511 O O . GLN A 1 72 ? 13.217 -4.302 -4.399 1.00 93.75 72 GLN A O 1
ATOM 516 N N . GLY A 1 73 ? 14.506 -6.147 -4.346 1.00 92.38 73 GLY A N 1
ATOM 517 C CA . GLY A 1 73 ? 13.697 -6.891 -3.375 1.00 92.38 73 GLY A CA 1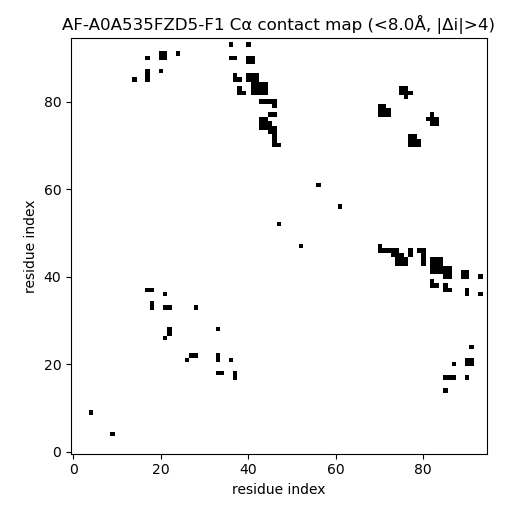
ATOM 518 C C . GLY A 1 73 ? 13.074 -8.156 -3.965 1.00 92.38 73 GLY A C 1
ATOM 519 O O . GLY A 1 73 ? 13.591 -8.719 -4.928 1.00 92.38 73 GLY A O 1
ATOM 520 N N . GLY A 1 74 ? 11.984 -8.618 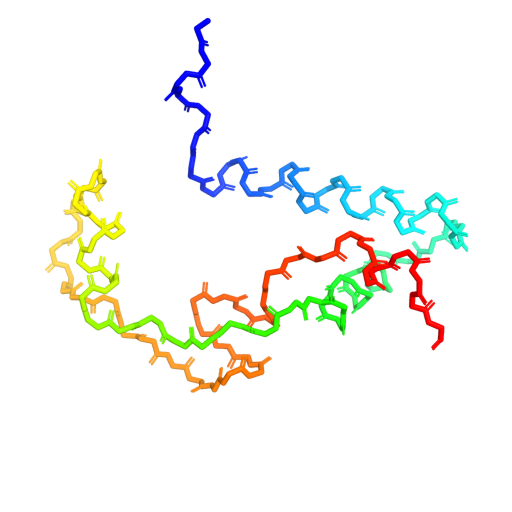-3.352 1.00 89.81 74 GLY A N 1
ATOM 521 C CA . GLY A 1 74 ? 11.268 -9.837 -3.736 1.00 89.81 74 GLY A CA 1
ATOM 522 C C . GLY A 1 74 ? 9.770 -9.603 -3.931 1.00 89.81 74 GLY A C 1
ATOM 523 O O . GLY A 1 74 ? 9.288 -8.474 -3.863 1.00 89.81 74 GLY A O 1
ATOM 524 N N . SER A 1 75 ? 9.014 -10.681 -4.149 1.00 87.50 75 SER A N 1
ATOM 525 C CA . SER A 1 75 ? 7.557 -10.599 -4.323 1.00 87.50 75 SER A CA 1
ATOM 526 C C . SER A 1 75 ? 6.832 -10.079 -3.082 1.00 87.50 75 SER A C 1
ATOM 528 O O . SER A 1 75 ? 5.841 -9.382 -3.233 1.00 87.50 75 SER A O 1
ATOM 530 N N . GLY A 1 76 ? 7.334 -10.382 -1.878 1.00 88.19 76 GLY A N 1
ATOM 531 C CA . GLY A 1 76 ? 6.739 -9.947 -0.607 1.00 88.19 76 GLY A CA 1
ATOM 532 C C . GLY A 1 76 ? 7.076 -8.516 -0.179 1.00 88.19 76 GLY A C 1
ATOM 533 O O . GLY A 1 76 ? 6.361 -7.957 0.640 1.00 88.19 76 GLY A O 1
ATOM 534 N N . HIS A 1 77 ? 8.162 -7.934 -0.697 1.00 95.00 77 HIS A N 1
ATOM 535 C CA . HIS A 1 77 ? 8.491 -6.523 -0.495 1.00 95.00 77 HIS A CA 1
ATOM 536 C C . HIS A 1 77 ? 9.536 -6.064 -1.520 1.00 95.00 77 HIS A C 1
ATOM 538 O O . HIS A 1 77 ? 10.611 -6.671 -1.620 1.00 95.00 77 HIS A O 1
ATOM 544 N N . ASN A 1 78 ? 9.272 -4.978 -2.248 1.00 95.44 78 ASN A N 1
ATOM 545 C CA . ASN A 1 78 ? 10.221 -4.424 -3.219 1.00 95.44 78 ASN A CA 1
ATOM 546 C C . ASN A 1 78 ? 10.152 -2.898 -3.356 1.00 95.44 78 ASN A C 1
ATOM 548 O O . ASN A 1 78 ? 9.242 -2.242 -2.857 1.00 95.44 78 ASN A O 1
ATOM 552 N N . SER A 1 79 ? 11.142 -2.330 -4.046 1.00 93.62 79 SER A N 1
ATOM 553 C CA . SER A 1 79 ? 11.285 -0.883 -4.239 1.00 93.62 79 SER A CA 1
ATOM 554 C C . SER A 1 79 ? 10.224 -0.242 -5.144 1.00 93.62 79 SER A C 1
ATOM 556 O O . SER A 1 79 ? 10.182 0.982 -5.221 1.00 93.62 79 SER A O 1
ATOM 558 N N . TRP A 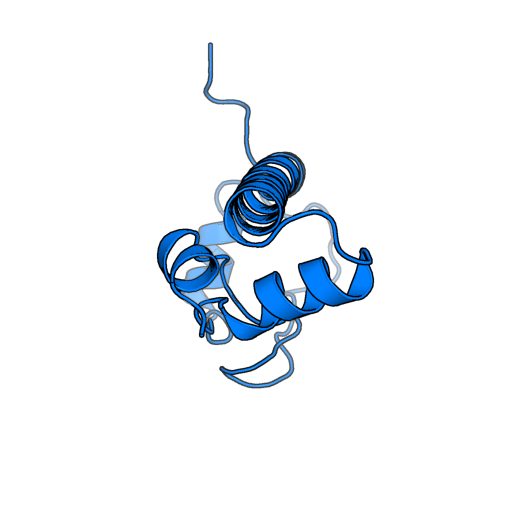1 80 ? 9.373 -1.031 -5.812 1.00 91.88 80 TRP A N 1
ATOM 559 C CA . TRP A 1 80 ? 8.317 -0.531 -6.702 1.00 91.88 80 TRP A CA 1
ATOM 560 C C . TRP A 1 80 ? 6.940 -0.511 -6.040 1.00 91.88 80 TRP A C 1
ATOM 562 O O . TRP A 1 80 ? 6.205 0.464 -6.184 1.00 91.88 80 TRP A O 1
ATOM 572 N N . TYR A 1 81 ? 6.598 -1.569 -5.308 1.00 94.25 81 TYR A N 1
ATOM 573 C CA . TYR A 1 81 ? 5.266 -1.769 -4.737 1.00 94.25 81 TYR A CA 1
ATOM 574 C C . TYR A 1 81 ? 5.253 -1.796 -3.204 1.00 94.25 81 TYR A C 1
ATOM 576 O O . TYR A 1 81 ? 4.184 -1.931 -2.612 1.00 94.25 81 TYR A O 1
ATOM 584 N N . GLY A 1 82 ? 6.405 -1.652 -2.540 1.00 95.69 82 GLY A N 1
ATOM 585 C CA . GLY A 1 82 ? 6.496 -1.824 -1.090 1.00 95.69 82 GLY A CA 1
ATOM 586 C C . GLY A 1 82 ? 6.014 -3.219 -0.703 1.00 95.69 82 GLY A C 1
ATOM 587 O O . GLY A 1 82 ? 6.432 -4.190 -1.327 1.00 95.69 82 GLY A O 1
ATOM 588 N N . ASP A 1 83 ? 5.109 -3.297 0.274 1.00 96.81 83 ASP A N 1
ATOM 589 C CA . ASP A 1 83 ? 4.458 -4.538 0.721 1.00 96.81 83 ASP A CA 1
ATOM 590 C C . ASP A 1 83 ? 3.389 -5.073 -0.268 1.00 96.81 83 ASP A C 1
ATOM 592 O O . ASP A 1 83 ? 2.906 -6.190 -0.105 1.00 96.81 83 ASP A O 1
ATOM 596 N N . GLY A 1 84 ? 3.028 -4.313 -1.313 1.00 96.81 84 GLY A N 1
ATOM 597 C CA . GLY A 1 84 ? 2.094 -4.740 -2.358 1.00 96.81 84 GLY A CA 1
ATOM 598 C C . GLY A 1 84 ? 0.931 -3.778 -2.604 1.00 96.81 84 GLY A C 1
ATOM 599 O O . GLY A 1 84 ? 0.901 -2.637 -2.137 1.00 96.81 84 GLY A O 1
ATOM 600 N N . GLN A 1 85 ? -0.054 -4.249 -3.368 1.00 97.00 85 GLN A N 1
ATOM 601 C CA . GLN A 1 85 ? -1.266 -3.494 -3.677 1.00 97.00 85 GLN A CA 1
ATOM 602 C C . GLN A 1 85 ? -2.253 -3.573 -2.508 1.00 97.00 85 GLN A C 1
ATOM 604 O O . GLN A 1 85 ? -2.551 -4.654 -2.012 1.00 97.00 85 GLN A O 1
ATOM 609 N N . VAL A 1 86 ? -2.812 -2.436 -2.083 1.00 97.25 86 VAL A N 1
ATOM 610 C CA . VAL A 1 86 ? -3.806 -2.429 -0.999 1.00 97.25 86 VAL A CA 1
ATOM 611 C C . VAL A 1 86 ? -5.054 -3.234 -1.366 1.00 97.25 86 VAL A C 1
ATOM 613 O O . VAL A 1 86 ? -5.612 -3.071 -2.452 1.00 97.25 86 VAL A O 1
ATOM 616 N N . ASN A 1 87 ? -5.526 -4.054 -0.428 1.00 97.88 87 ASN A N 1
ATOM 617 C CA . ASN A 1 87 ? -6.704 -4.895 -0.600 1.00 97.88 87 ASN A CA 1
ATOM 618 C C . ASN A 1 87 ? -7.720 -4.610 0.513 1.00 97.88 87 ASN A C 1
ATOM 620 O O . ASN A 1 87 ? -7.536 -4.978 1.671 1.00 97.88 87 ASN A O 1
ATOM 624 N N . ALA A 1 88 ? -8.813 -3.936 0.149 1.00 97.56 88 ALA A N 1
ATOM 625 C CA . ALA A 1 88 ? -9.847 -3.538 1.099 1.00 97.56 88 ALA A CA 1
ATOM 626 C C . ALA A 1 88 ? -10.566 -4.736 1.735 1.00 97.56 88 ALA A C 1
ATOM 628 O O . ALA A 1 88 ? -10.916 -4.669 2.911 1.00 97.56 88 ALA A O 1
ATOM 629 N N . LEU A 1 89 ? -10.787 -5.816 0.976 1.00 97.75 89 LEU A N 1
ATOM 630 C CA . LEU A 1 89 ? -11.470 -7.008 1.475 1.00 97.75 89 LEU A CA 1
ATOM 631 C C . LEU A 1 89 ? -10.599 -7.715 2.511 1.00 97.75 89 LEU A C 1
ATOM 633 O O . LEU A 1 89 ? -11.042 -7.888 3.643 1.00 97.75 89 LEU A O 1
ATOM 637 N N . SER A 1 90 ? -9.349 -8.024 2.152 1.00 97.56 90 SER A N 1
ATOM 638 C CA . SER A 1 90 ? -8.372 -8.615 3.070 1.00 97.56 90 SER A CA 1
ATOM 639 C C . SER A 1 90 ? -8.197 -7.753 4.321 1.00 97.56 90 SER A C 1
ATOM 641 O O . SER A 1 90 ? -8.176 -8.287 5.425 1.00 97.56 90 SER A O 1
ATOM 643 N N . ALA A 1 91 ? -8.171 -6.423 4.173 1.00 97.00 91 ALA A N 1
ATOM 644 C CA . ALA A 1 91 ? -8.051 -5.494 5.292 1.00 97.00 91 ALA A CA 1
ATOM 645 C C . ALA A 1 91 ? -9.214 -5.576 6.295 1.00 97.00 91 ALA A C 1
ATOM 647 O O . ALA A 1 91 ? -8.973 -5.544 7.500 1.00 97.00 91 ALA A O 1
ATOM 648 N N . VAL A 1 92 ? -10.469 -5.682 5.838 1.00 96.69 92 VAL A N 1
ATOM 649 C CA . VAL A 1 92 ? -11.643 -5.714 6.740 1.00 96.69 92 VAL A CA 1
ATOM 650 C C . VAL A 1 92 ? -11.975 -7.108 7.275 1.00 96.69 92 VAL A C 1
ATOM 652 O O . VAL A 1 92 ? -12.721 -7.220 8.253 1.00 96.69 92 VAL A O 1
ATOM 655 N N . THR A 1 93 ? -11.444 -8.162 6.651 1.00 96.25 93 THR A N 1
ATOM 656 C CA . THR A 1 93 ? -11.590 -9.554 7.108 1.00 96.25 93 THR A CA 1
ATOM 657 C C . THR A 1 93 ? -10.371 -10.082 7.862 1.00 96.25 93 THR A C 1
ATOM 659 O O . THR A 1 93 ? -10.399 -11.234 8.283 1.00 96.25 93 THR A O 1
ATOM 662 N N . HIS A 1 94 ? -9.319 -9.275 8.026 1.00 90.69 94 HIS A N 1
ATOM 663 C CA . HIS A 1 94 ? -8.107 -9.647 8.760 1.00 90.69 94 HIS A CA 1
ATOM 664 C C . HIS A 1 94 ? -8.435 -9.998 10.216 1.00 90.69 94 HIS A C 1
ATOM 666 O O . HIS A 1 94 ? -9.160 -9.252 10.881 1.00 90.69 94 HIS A O 1
ATOM 672 N N . SER A 1 95 ? -7.928 -11.136 10.694 1.00 75.06 95 SER A N 1
ATOM 673 C CA . SER A 1 95 ? -8.229 -11.711 12.014 1.00 75.06 95 SER A CA 1
ATOM 674 C C . SER A 1 95 ? -6.970 -12.111 12.761 1.00 75.06 95 SER A C 1
ATOM 676 O O . SER A 1 95 ? -6.146 -12.806 12.124 1.00 75.06 95 SER A O 1
#

Mean pr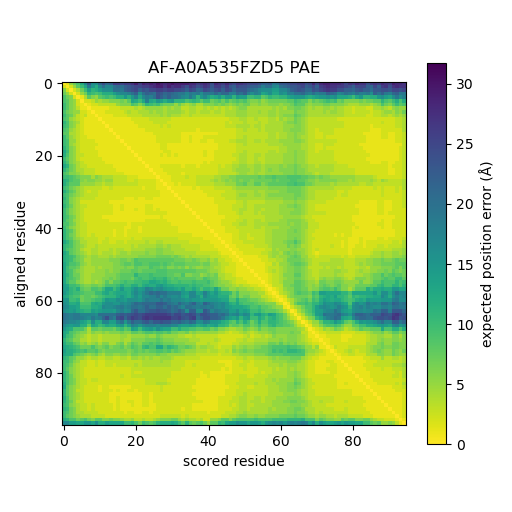edicted aligned error: 5.75 Å

Foldseek 3Di:
DPVPCDDPNNVVVVLVVLLVLLCVQPNDDDPVVSVVLQLVQAQFAADDDPVRQCVVCVVPPDPDPPDRDDWDDGRCAIPPAGRHHGDSVSSNPPD

Radius of gyration: 15.73 Å; Cα contacts (8 Å, |Δi|>4): 93; chains: 1; bounding box: 33×27×39 Å

Sequence (95 aa):
MWCYQQGTSMASPHVTGVAALIISRFGPMPPGTVAAYIKQTADPQPCPSAAEQAALSASFPSLDTGGSQICQGGSGHNSWYGDGQVNALSAVTHS

pLDDT: mean 87.8, std 13.15, range [41.56, 98.19]

Solvent-accessible surface area (backbone atoms only — not comparable to full-atom values): 5793 Å² total; per-residue (Å²): 142,72,94,77,80,61,63,70,78,47,50,51,59,54,53,51,50,41,49,50,48,38,36,72,72,75,41,93,70,58,69,69,56,53,52,48,48,50,45,74,30,19,48,58,42,62,72,73,50,73,69,54,49,51,57,66,31,68,85,52,69,74,87,67,85,86,65,82,86,79,74,49,78,43,46,68,38,25,77,82,46,44,41,24,48,80,34,60,65,50,43,67,67,62,126